Protein AF-A0A6Y5C424-F1 (afdb_monomer_lite)

Foldseek 3Di:
DDDPLLVVLVVLLVLLVVLLVVQDPPDDPVVNVVSVVSNVPRVVCNVVSLVVQCVVCVVPPVSNVVSVVSVVSVVSSVVSVVVVVVVVVVD

pLDDT: mean 90.33, std 9.26, range [45.81, 97.75]

Sequence (91 aa):
DMPQDLRDFFETADSCEGWIRDFDVRQEKLTYQFVEDSIKRDCSNIENKLLSMKNKYKNNKDYSARLTVYDDTIIIYDEYKKAQIKNESNE

Secondary structure (DSSP, 8-state):
---HHHHHHHHHHHHHHHHHHH--TTS-HHHHHHHHHHIIIIITTHHHHHHHHHHHHTT-HHHHHHHHHTHHHHHHHHHHHHHHHHHHT--

Organism: Salmonella dublin (NCBI:txid98360)

Radius of gyration: 14.83 Å; chains: 1; bounding box: 43×19×42 Å

Structure (mmCIF, N/CA/C/O backbone):
data_AF-A0A6Y5C424-F1
#
_entry.id   AF-A0A6Y5C424-F1
#
loop_
_atom_site.group_PDB
_atom_site.id
_atom_site.type_symbol
_atom_site.label_atom_id
_atom_site.label_alt_id
_atom_site.label_comp_id
_atom_site.label_asym_id
_atom_site.label_entity_id
_atom_site.label_seq_id
_atom_site.pdbx_PDB_i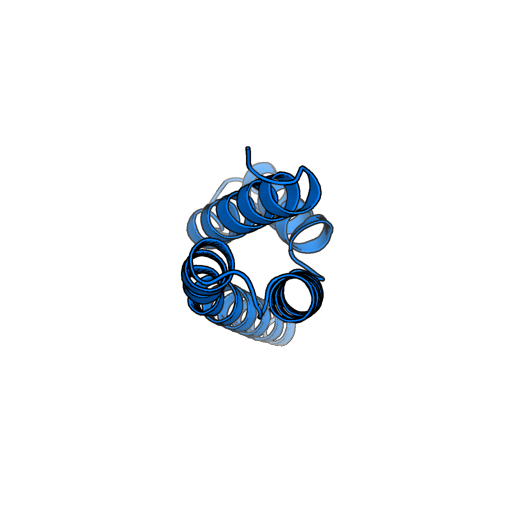ns_code
_atom_site.Cartn_x
_atom_site.Cartn_y
_atom_site.Cartn_z
_atom_site.occupancy
_atom_site.B_iso_or_equiv
_atom_site.auth_seq_id
_atom_site.auth_comp_id
_atom_site.auth_asym_id
_atom_site.auth_atom_id
_atom_site.pdbx_PDB_model_num
ATOM 1 N N . ASP A 1 1 ? -21.081 5.612 8.116 1.00 84.19 1 ASP A N 1
ATOM 2 C CA . ASP A 1 1 ? -20.219 6.035 6.993 1.00 84.19 1 ASP A CA 1
ATOM 3 C C . ASP A 1 1 ? -18.754 5.756 7.266 1.00 84.19 1 ASP A C 1
ATOM 5 O O . ASP A 1 1 ? -18.332 5.805 8.419 1.00 84.19 1 ASP A O 1
ATOM 9 N N . MET A 1 2 ? -17.998 5.434 6.213 1.00 92.81 2 MET A N 1
ATOM 10 C CA . MET A 1 2 ? -16.560 5.172 6.304 1.00 92.81 2 MET A CA 1
ATOM 11 C C . MET A 1 2 ? -15.782 6.485 6.515 1.00 92.81 2 MET A C 1
ATOM 13 O O . MET A 1 2 ? -16.062 7.453 5.797 1.00 92.81 2 MET A O 1
ATOM 17 N N . PRO A 1 3 ? -14.831 6.539 7.467 1.00 96.81 3 PRO A N 1
ATOM 18 C CA . PRO A 1 3 ? -13.935 7.681 7.648 1.00 96.81 3 PRO A CA 1
ATOM 19 C C . PRO A 1 3 ? -13.139 8.001 6.380 1.00 96.81 3 PRO A C 1
ATOM 21 O O . PRO A 1 3 ? -12.797 7.091 5.628 1.00 96.81 3 PRO A O 1
ATOM 24 N N . GLN A 1 4 ? -12.852 9.283 6.144 1.00 97.12 4 GLN A N 1
ATOM 25 C CA . GLN A 1 4 ? -12.189 9.720 4.912 1.00 97.12 4 GLN A CA 1
ATOM 26 C C . GLN A 1 4 ? -10.786 9.127 4.767 1.00 97.12 4 GLN A C 1
ATOM 28 O O . GLN A 1 4 ? -10.456 8.612 3.714 1.00 97.12 4 GLN A O 1
ATOM 33 N N . ASP A 1 5 ? -10.004 9.089 5.841 1.00 96.69 5 ASP A N 1
ATOM 34 C CA . ASP A 1 5 ? -8.655 8.520 5.827 1.00 96.69 5 ASP A CA 1
ATOM 35 C C . ASP A 1 5 ? -8.632 7.016 5.517 1.00 96.69 5 ASP A C 1
ATOM 37 O O . ASP A 1 5 ? -7.695 6.529 4.892 1.00 96.69 5 ASP A O 1
ATOM 41 N N . LEU A 1 6 ? -9.679 6.288 5.919 1.00 96.38 6 LEU A N 1
ATOM 42 C CA . LEU A 1 6 ? -9.879 4.889 5.538 1.00 96.38 6 LEU A CA 1
ATOM 43 C C . LEU A 1 6 ? -10.193 4.751 4.045 1.00 96.38 6 LEU A C 1
ATOM 45 O O . LEU A 1 6 ? -9.644 3.863 3.401 1.00 96.38 6 LEU A O 1
ATOM 49 N N . ARG A 1 7 ? -11.046 5.629 3.497 1.00 96.69 7 ARG A N 1
ATOM 50 C CA . ARG A 1 7 ? -11.342 5.651 2.053 1.00 96.69 7 ARG A CA 1
ATOM 51 C C . ARG A 1 7 ? -10.090 5.969 1.248 1.00 96.69 7 ARG A C 1
ATOM 53 O O . ARG A 1 7 ? -9.745 5.195 0.367 1.00 96.69 7 ARG A O 1
ATOM 60 N N . ASP A 1 8 ? -9.384 7.034 1.617 1.00 95.88 8 ASP A N 1
ATOM 61 C CA . ASP A 1 8 ? -8.156 7.470 0.949 1.00 95.88 8 ASP A CA 1
ATOM 62 C C . ASP A 1 8 ? -7.097 6.358 0.965 1.00 95.88 8 ASP A C 1
ATOM 64 O O . ASP A 1 8 ? -6.396 6.131 -0.024 1.00 95.88 8 ASP A O 1
ATOM 68 N N . PHE A 1 9 ? -6.983 5.637 2.090 1.00 96.19 9 PHE A N 1
ATOM 69 C CA . PHE A 1 9 ? -6.088 4.490 2.193 1.00 96.19 9 PHE A CA 1
ATOM 70 C C . PHE A 1 9 ? -6.491 3.364 1.234 1.00 96.19 9 PHE A C 1
ATOM 72 O O . PHE A 1 9 ? -5.626 2.883 0.507 1.00 96.19 9 PHE A O 1
ATOM 79 N N . PHE A 1 10 ? -7.766 2.966 1.206 1.00 95.69 10 PHE A N 1
ATOM 80 C CA . PHE A 1 10 ? -8.241 1.901 0.317 1.00 95.69 10 PHE A CA 1
ATOM 81 C C . PHE A 1 10 ? -8.059 2.258 -1.159 1.00 95.69 10 PHE A C 1
ATOM 83 O O . PHE A 1 10 ? -7.502 1.461 -1.904 1.00 95.69 10 PHE A O 1
ATOM 90 N N . GLU A 1 11 ? -8.406 3.480 -1.564 1.00 95.38 11 GLU A N 1
ATOM 91 C CA . GLU A 1 11 ? -8.208 3.948 -2.942 1.00 95.38 11 GLU A CA 1
ATOM 92 C C . GLU A 1 11 ? -6.727 3.933 -3.351 1.00 95.38 11 GLU A C 1
ATOM 94 O O . GLU A 1 11 ? -6.378 3.495 -4.452 1.00 95.38 11 GLU A O 1
ATOM 99 N N . THR A 1 12 ? -5.836 4.364 -2.451 1.00 94.69 12 THR A N 1
ATOM 100 C CA . THR A 1 12 ? -4.386 4.314 -2.694 1.00 94.69 12 THR A CA 1
ATOM 101 C C . THR A 1 12 ? -3.897 2.870 -2.805 1.00 94.69 12 THR A C 1
ATOM 103 O O . THR A 1 12 ? -3.115 2.551 -3.696 1.00 94.69 12 THR A O 1
ATOM 106 N N . ALA A 1 13 ? -4.333 1.995 -1.897 1.00 94.81 13 ALA A N 1
ATOM 107 C CA . ALA A 1 13 ? -3.875 0.615 -1.835 1.00 94.81 13 ALA A CA 1
ATOM 108 C C . ALA A 1 13 ? -4.345 -0.206 -3.049 1.00 94.81 13 ALA A C 1
ATOM 110 O O . ALA A 1 13 ? -3.534 -0.913 -3.647 1.00 94.81 13 ALA A O 1
ATOM 111 N N . ASP A 1 14 ? -5.600 -0.031 -3.472 1.00 94.81 14 ASP A N 1
ATOM 112 C CA . ASP A 1 14 ? -6.146 -0.639 -4.691 1.00 94.81 14 ASP A CA 1
ATOM 113 C C . ASP A 1 14 ? -5.384 -0.160 -5.939 1.00 94.81 14 ASP A C 1
ATOM 115 O O . ASP A 1 14 ? -5.023 -0.958 -6.806 1.00 94.81 14 ASP A O 1
ATOM 119 N N . SER A 1 15 ? -5.076 1.142 -6.013 1.00 94.19 15 SER A N 1
ATOM 120 C CA . SER A 1 15 ? -4.290 1.709 -7.120 1.00 94.19 15 SER A CA 1
ATOM 121 C C . SER A 1 15 ? -2.874 1.132 -7.163 1.00 94.19 15 SER A C 1
ATOM 123 O O . SER A 1 15 ? -2.380 0.791 -8.236 1.00 94.19 15 SER A O 1
ATOM 125 N N . CYS A 1 16 ? -2.236 0.966 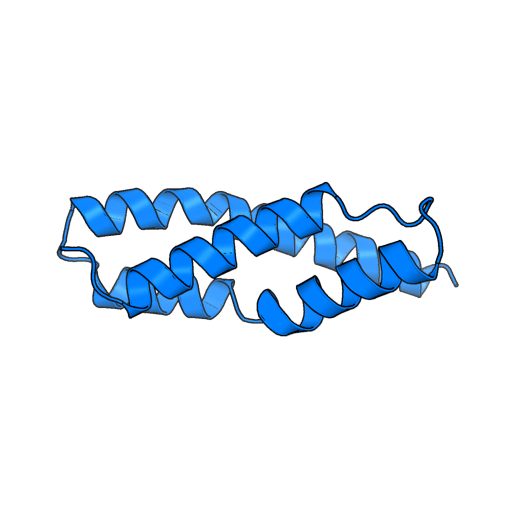-6.001 1.00 94.56 16 CYS A N 1
ATOM 126 C CA . CYS A 1 16 ? -0.922 0.341 -5.894 1.00 94.56 16 CYS A CA 1
ATOM 127 C C . CYS A 1 16 ? -0.919 -1.097 -6.406 1.00 94.56 16 CYS A C 1
ATOM 129 O O . CYS A 1 16 ? -0.032 -1.458 -7.177 1.00 94.56 16 CYS A O 1
ATOM 131 N N . GLU A 1 17 ? -1.906 -1.909 -6.020 1.00 92.31 17 GLU A N 1
ATOM 132 C CA . GLU A 1 17 ? -2.018 -3.274 -6.537 1.00 92.31 17 GLU A CA 1
ATOM 133 C C . GLU A 1 17 ? -2.188 -3.278 -8.063 1.00 92.31 17 GLU A C 1
ATOM 135 O O . GLU A 1 17 ? -1.487 -4.017 -8.755 1.00 92.31 17 GLU A O 1
ATOM 140 N N . GLY A 1 18 ? -3.064 -2.416 -8.591 1.00 92.00 18 GLY A N 1
ATOM 141 C CA . GLY A 1 18 ? -3.281 -2.273 -10.030 1.00 92.00 18 GLY A CA 1
ATOM 142 C C . GLY A 1 18 ? -1.999 -1.911 -10.780 1.00 92.00 18 GLY A C 1
ATOM 143 O O . GLY A 1 18 ? -1.593 -2.628 -11.691 1.00 92.00 18 GLY A O 1
ATOM 144 N N . TRP A 1 19 ? -1.300 -0.857 -10.351 1.00 93.88 19 TRP A N 1
ATOM 145 C CA . TRP A 1 19 ? -0.058 -0.430 -10.997 1.00 93.88 19 TRP A CA 1
ATOM 146 C C . TRP A 1 19 ? 1.043 -1.481 -10.929 1.00 93.88 19 TRP A C 1
ATOM 148 O O . TRP A 1 19 ? 1.732 -1.686 -11.922 1.00 93.88 19 TRP A O 1
ATOM 158 N N . ILE A 1 20 ? 1.215 -2.168 -9.795 1.00 91.44 20 ILE A N 1
ATOM 159 C CA . ILE A 1 20 ? 2.237 -3.218 -9.675 1.00 91.44 20 ILE A CA 1
ATOM 160 C C . ILE A 1 20 ? 1.918 -4.395 -10.604 1.00 91.44 20 ILE A C 1
ATOM 162 O O . ILE A 1 20 ? 2.831 -4.963 -11.200 1.00 91.44 20 ILE A O 1
ATOM 166 N N . ARG A 1 21 ? 0.639 -4.753 -10.760 1.00 88.44 21 ARG A N 1
ATOM 167 C CA . ARG A 1 21 ? 0.210 -5.817 -11.681 1.00 88.44 21 ARG A CA 1
ATOM 168 C C . ARG A 1 21 ? 0.368 -5.430 -13.149 1.00 88.44 21 ARG A C 1
ATOM 170 O O . ARG A 1 21 ? 0.711 -6.292 -13.956 1.00 88.44 21 ARG A O 1
ATOM 177 N N . ASP A 1 22 ? 0.133 -4.165 -13.475 1.00 87.44 22 ASP A N 1
ATOM 178 C CA . ASP A 1 22 ? 0.244 -3.636 -14.837 1.00 87.44 22 ASP A CA 1
ATOM 179 C C . ASP A 1 22 ? 1.683 -3.253 -15.217 1.00 87.44 22 ASP A C 1
ATOM 181 O O . ASP A 1 22 ? 1.968 -3.002 -16.393 1.00 87.44 22 ASP A O 1
ATOM 185 N N . PHE A 1 23 ? 2.597 -3.211 -14.243 1.00 88.38 23 PHE A N 1
ATOM 186 C CA . PHE A 1 23 ? 3.996 -2.880 -14.466 1.00 88.38 23 PHE A CA 1
ATOM 187 C C . PHE A 1 23 ? 4.683 -3.948 -15.327 1.00 88.38 23 PHE A C 1
ATOM 189 O O . PHE A 1 23 ? 4.986 -5.056 -14.881 1.00 88.38 23 PHE A O 1
ATOM 196 N N . ASP A 1 24 ? 4.983 -3.582 -16.571 1.00 87.06 24 ASP A N 1
ATOM 197 C CA . ASP A 1 24 ? 5.693 -4.428 -17.523 1.00 87.06 24 ASP A CA 1
ATOM 198 C C . ASP A 1 24 ? 6.721 -3.601 -18.302 1.00 87.06 24 ASP A C 1
ATOM 200 O O . ASP A 1 24 ? 6.378 -2.774 -19.146 1.00 87.06 24 ASP A O 1
ATOM 204 N N . VAL A 1 25 ? 8.004 -3.870 -18.054 1.00 84.50 25 VAL A N 1
ATOM 205 C CA . VAL A 1 25 ? 9.144 -3.205 -18.713 1.00 84.50 25 VAL A CA 1
ATOM 206 C C . VAL A 1 25 ? 9.197 -3.428 -20.230 1.00 84.50 25 VAL A C 1
ATOM 208 O O . VAL A 1 25 ? 9.958 -2.756 -20.921 1.00 84.50 25 VAL A O 1
ATOM 211 N N . ARG A 1 26 ? 8.410 -4.371 -20.767 1.00 87.88 26 ARG A N 1
ATOM 212 C CA . ARG A 1 26 ? 8.287 -4.617 -22.214 1.00 87.88 26 ARG A CA 1
ATOM 213 C C . ARG A 1 26 ? 7.309 -3.658 -22.896 1.00 87.88 26 ARG A C 1
ATOM 215 O O . ARG A 1 26 ? 7.243 -3.654 -24.125 1.00 87.88 26 ARG A O 1
ATOM 222 N N . GLN A 1 27 ? 6.530 -2.891 -22.131 1.00 88.19 27 GLN A N 1
ATOM 223 C CA . GLN A 1 27 ? 5.672 -1.837 -22.671 1.00 88.19 27 GLN A CA 1
ATOM 224 C C . GLN A 1 27 ? 6.502 -0.671 -23.226 1.00 88.19 27 GLN A C 1
ATOM 226 O O . GLN A 1 27 ? 7.721 -0.598 -23.056 1.00 88.19 27 GLN A O 1
ATOM 231 N N . GLU A 1 28 ? 5.832 0.265 -23.903 1.00 91.25 28 GLU A N 1
ATOM 232 C CA . GLU A 1 28 ? 6.471 1.495 -24.365 1.00 91.25 28 GLU A CA 1
ATOM 233 C C . GLU A 1 28 ? 7.146 2.224 -23.195 1.00 91.25 28 GLU A C 1
ATOM 235 O O . GLU A 1 28 ? 6.595 2.311 -22.095 1.00 91.25 28 GLU A O 1
ATOM 240 N N . LYS A 1 29 ? 8.343 2.775 -23.444 1.00 88.25 29 LYS A N 1
ATOM 241 C CA . LYS A 1 29 ? 9.185 3.378 -22.407 1.00 88.25 29 LYS A CA 1
ATOM 242 C C . LYS A 1 29 ? 8.444 4.394 -21.540 1.00 88.25 29 LYS A C 1
ATOM 244 O O . LYS A 1 29 ? 8.535 4.346 -20.320 1.00 88.25 29 LYS A O 1
ATOM 249 N N . LEU A 1 30 ? 7.690 5.289 -22.173 1.00 92.00 30 LEU A N 1
ATOM 250 C CA . LEU A 1 30 ? 6.919 6.310 -21.465 1.00 92.00 30 LEU A CA 1
ATOM 251 C C . LEU A 1 30 ? 5.824 5.698 -20.584 1.00 92.00 30 LEU A C 1
ATOM 253 O O . LEU A 1 30 ? 5.573 6.199 -19.491 1.00 92.00 30 LEU A O 1
ATOM 257 N N . THR A 1 31 ? 5.200 4.610 -21.035 1.00 88.75 31 THR A N 1
ATOM 258 C CA . THR A 1 31 ? 4.145 3.915 -20.296 1.00 88.75 31 THR A CA 1
ATOM 259 C C . THR A 1 31 ? 4.701 3.238 -19.052 1.00 88.75 31 THR A C 1
ATOM 261 O O . THR A 1 31 ? 4.195 3.501 -17.962 1.00 88.75 31 THR A O 1
ATOM 264 N N . TYR A 1 32 ? 5.764 2.431 -19.175 1.00 88.75 32 TYR A N 1
ATOM 265 C CA . TYR A 1 32 ? 6.307 1.761 -17.990 1.00 88.75 32 TYR A CA 1
ATOM 266 C C . TYR A 1 32 ? 6.902 2.777 -17.004 1.00 88.75 32 TYR A C 1
ATOM 268 O O . TYR A 1 32 ? 6.701 2.617 -15.805 1.00 88.75 32 TYR A O 1
ATOM 276 N N . GLN A 1 33 ? 7.560 3.846 -17.478 1.00 90.56 33 GLN A N 1
ATOM 277 C CA . GLN A 1 33 ? 8.106 4.898 -16.607 1.00 90.56 33 GLN A CA 1
ATOM 278 C C . GLN A 1 33 ? 7.005 5.635 -15.838 1.00 90.56 33 GLN A C 1
ATOM 280 O O . GLN A 1 33 ? 7.143 5.876 -14.643 1.00 90.56 33 GLN A O 1
ATOM 285 N N . PHE A 1 34 ? 5.882 5.946 -16.490 1.00 91.62 34 PHE A N 1
ATOM 286 C CA . PHE A 1 34 ? 4.743 6.577 -15.823 1.00 91.62 34 PHE A CA 1
ATOM 287 C C . PHE A 1 34 ? 4.169 5.701 -14.697 1.00 91.62 34 PHE A C 1
ATOM 289 O O . PHE A 1 34 ? 3.854 6.197 -13.608 1.00 91.62 34 PHE A O 1
ATOM 296 N N . VAL A 1 35 ? 4.037 4.396 -14.953 1.00 92.25 35 VAL A N 1
ATOM 297 C CA . VAL A 1 35 ? 3.571 3.429 -13.950 1.00 92.25 35 VAL A CA 1
ATOM 298 C C . VAL A 1 35 ? 4.596 3.306 -12.820 1.00 92.25 35 VAL A C 1
ATOM 300 O O . VAL A 1 35 ? 4.227 3.387 -11.650 1.00 92.25 35 VAL A O 1
ATOM 303 N N . GLU A 1 36 ? 5.884 3.198 -13.150 1.00 92.25 36 GLU A N 1
ATOM 304 C CA . GLU A 1 36 ? 6.983 3.122 -12.183 1.00 92.25 36 GLU A CA 1
ATOM 305 C C . GLU A 1 36 ? 7.009 4.328 -11.235 1.00 92.25 36 GLU A C 1
ATOM 307 O O . GLU A 1 36 ? 7.090 4.168 -10.014 1.00 92.25 36 GLU A O 1
ATOM 312 N N . ASP A 1 37 ? 6.893 5.538 -11.784 1.00 92.81 37 ASP A N 1
ATOM 313 C CA . ASP A 1 37 ? 6.876 6.783 -11.019 1.00 92.81 37 ASP A CA 1
ATOM 314 C C . ASP A 1 37 ? 5.646 6.871 -10.110 1.00 92.81 37 ASP A C 1
ATOM 316 O O . ASP A 1 37 ? 5.747 7.333 -8.970 1.00 92.81 37 ASP A O 1
ATOM 320 N N . SER A 1 38 ? 4.490 6.389 -10.579 1.00 93.56 38 SER A N 1
ATOM 321 C CA . SER A 1 38 ? 3.265 6.327 -9.772 1.00 93.56 38 SER A CA 1
ATOM 322 C C . SER A 1 38 ? 3.436 5.376 -8.586 1.00 93.56 38 SER A C 1
ATOM 324 O O . SER A 1 38 ? 3.152 5.757 -7.449 1.00 93.56 38 SER A O 1
ATOM 326 N N . ILE A 1 39 ? 4.023 4.194 -8.809 1.00 93.38 39 ILE A N 1
ATOM 327 C CA . ILE A 1 39 ? 4.339 3.243 -7.734 1.00 93.38 39 ILE A CA 1
ATOM 328 C C . ILE A 1 39 ? 5.315 3.868 -6.727 1.00 93.38 39 ILE A C 1
ATOM 330 O O . ILE A 1 39 ? 5.063 3.846 -5.520 1.00 93.38 39 ILE A O 1
ATOM 334 N N . LYS A 1 40 ? 6.421 4.461 -7.196 1.00 91.62 40 LYS A N 1
ATOM 335 C CA . LYS A 1 40 ? 7.439 5.074 -6.323 1.00 91.62 40 LYS A CA 1
ATOM 336 C C . LYS A 1 40 ? 6.862 6.215 -5.483 1.00 91.62 40 LYS A C 1
ATOM 338 O O . LYS A 1 40 ? 7.174 6.325 -4.296 1.00 91.62 40 LYS A O 1
ATOM 343 N N . ARG A 1 41 ? 6.014 7.060 -6.072 1.00 92.81 41 ARG A N 1
ATOM 344 C CA . ARG A 1 41 ? 5.415 8.207 -5.380 1.00 92.81 41 ARG A CA 1
ATOM 345 C C . ARG A 1 41 ? 4.379 7.771 -4.348 1.00 92.81 41 ARG A C 1
ATOM 347 O O . ARG A 1 41 ? 4.456 8.196 -3.196 1.00 92.81 41 ARG A O 1
ATOM 354 N N . ASP A 1 42 ? 3.439 6.920 -4.745 1.00 92.44 42 ASP A N 1
ATOM 355 C CA . ASP A 1 42 ? 2.202 6.725 -3.985 1.00 92.44 42 ASP A CA 1
ATOM 356 C C . ASP A 1 42 ? 2.239 5.465 -3.099 1.00 92.44 42 ASP A C 1
ATOM 358 O O . ASP A 1 42 ? 1.658 5.459 -2.007 1.00 92.44 42 ASP A O 1
ATOM 362 N N . CYS A 1 43 ? 2.999 4.438 -3.500 1.00 94.25 43 CYS A N 1
ATOM 363 C CA . CYS A 1 43 ? 3.072 3.146 -2.806 1.00 94.25 43 CYS A CA 1
ATOM 364 C C . CYS A 1 43 ? 4.257 3.033 -1.840 1.00 94.25 43 CYS A C 1
ATOM 366 O O . CYS A 1 43 ? 4.279 2.144 -0.992 1.00 94.25 43 CYS A O 1
ATOM 368 N N . SER A 1 44 ? 5.223 3.955 -1.894 1.00 91.75 44 SER A N 1
ATOM 369 C CA . SER A 1 44 ? 6.453 3.887 -1.087 1.00 91.75 44 SER A CA 1
ATOM 370 C C . SER A 1 44 ? 6.235 3.766 0.420 1.00 91.75 44 SER A C 1
ATOM 372 O O . SER A 1 44 ? 7.031 3.124 1.102 1.00 91.75 44 SER A O 1
ATOM 374 N N . ASN A 1 45 ? 5.150 4.344 0.937 1.00 91.69 45 ASN A N 1
ATOM 375 C CA . ASN A 1 45 ? 4.835 4.361 2.364 1.00 91.69 45 ASN A CA 1
ATOM 376 C C . ASN A 1 45 ? 3.607 3.506 2.732 1.00 91.69 45 ASN A C 1
ATOM 378 O O . ASN A 1 45 ? 3.008 3.711 3.792 1.00 91.69 45 ASN A O 1
ATOM 382 N N . ILE A 1 46 ? 3.184 2.595 1.849 1.00 94.25 46 ILE A N 1
ATOM 383 C CA . ILE A 1 46 ? 1.927 1.851 2.001 1.00 94.25 46 ILE A CA 1
ATOM 384 C C . ILE A 1 46 ? 1.920 0.946 3.243 1.00 94.25 46 ILE A C 1
ATOM 386 O O . ILE A 1 46 ? 0.923 0.912 3.961 1.00 94.25 46 ILE A O 1
ATOM 390 N N . GLU A 1 47 ? 3.056 0.332 3.583 1.00 94.44 47 GLU A N 1
ATOM 391 C CA . GLU A 1 47 ? 3.220 -0.505 4.781 1.00 94.44 47 GLU A CA 1
ATOM 392 C C . GLU A 1 47 ? 2.999 0.289 6.078 1.00 94.44 47 GLU A C 1
ATOM 394 O O . GLU A 1 47 ? 2.158 -0.065 6.907 1.00 94.44 47 GLU A O 1
ATOM 399 N N . ASN A 1 48 ? 3.684 1.426 6.238 1.00 95.06 48 ASN A N 1
ATOM 400 C CA . ASN A 1 48 ? 3.522 2.264 7.429 1.00 95.06 48 ASN A CA 1
ATOM 401 C C . ASN A 1 48 ? 2.105 2.846 7.528 1.00 95.06 48 ASN A C 1
ATOM 403 O O . ASN A 1 48 ? 1.553 2.948 8.628 1.00 95.06 48 ASN A O 1
ATOM 407 N N . LYS A 1 49 ? 1.498 3.222 6.391 1.00 95.62 49 LYS A N 1
ATOM 408 C CA . LYS A 1 49 ? 0.102 3.679 6.350 1.00 95.62 49 LYS A CA 1
ATOM 409 C C . LYS A 1 49 ? -0.845 2.567 6.809 1.00 95.62 49 LYS A C 1
ATOM 411 O O . LYS A 1 49 ? -1.690 2.833 7.662 1.00 95.62 49 LYS A O 1
ATOM 416 N N . LEU A 1 50 ? -0.664 1.334 6.330 1.00 96.88 50 LEU A N 1
ATOM 417 C CA . LEU A 1 50 ? -1.471 0.186 6.744 1.00 96.88 50 LEU A CA 1
ATOM 418 C C . LEU A 1 50 ? -1.342 -0.083 8.249 1.00 96.88 50 LEU A C 1
ATOM 420 O O . LEU A 1 50 ? -2.354 -0.215 8.938 1.00 96.88 50 LEU A O 1
ATOM 424 N N . LEU A 1 51 ? -0.117 -0.100 8.783 1.00 96.81 51 LEU A N 1
ATOM 425 C CA . LEU A 1 51 ? 0.132 -0.275 10.219 1.00 96.81 51 LEU A CA 1
ATOM 426 C C . LEU A 1 51 ? -0.548 0.817 11.056 1.00 96.81 51 LEU A C 1
ATOM 428 O O . LEU A 1 51 ? -1.181 0.526 12.075 1.00 96.81 51 LEU A O 1
ATOM 432 N N . SER A 1 52 ? -0.464 2.073 10.612 1.00 97.25 52 SER A N 1
ATOM 433 C CA . SER A 1 52 ? -1.138 3.205 11.255 1.00 97.25 52 SER A CA 1
ATOM 434 C C . SER A 1 52 ? -2.662 3.036 11.254 1.00 97.25 52 SER A C 1
ATOM 436 O O . SER A 1 52 ? -3.297 3.157 12.306 1.00 97.25 52 SER A O 1
ATOM 438 N N . MET A 1 53 ? -3.251 2.666 10.110 1.00 97.56 53 MET A N 1
ATOM 439 C CA . MET A 1 53 ? -4.692 2.423 9.986 1.00 97.56 53 MET A CA 1
ATOM 440 C C . MET A 1 53 ? -5.155 1.258 10.863 1.00 97.56 53 MET A C 1
ATOM 442 O O . MET A 1 53 ? -6.134 1.396 11.600 1.00 97.56 53 MET A O 1
ATOM 446 N N . LYS A 1 54 ? -4.425 0.137 10.865 1.00 97.12 54 LYS A N 1
ATOM 447 C CA . LYS A 1 54 ? -4.716 -1.018 11.728 1.00 97.12 54 LYS A CA 1
ATOM 448 C C . LYS A 1 54 ? -4.697 -0.634 13.200 1.00 97.12 54 LYS A C 1
ATOM 450 O O . LYS A 1 54 ? -5.623 -0.973 13.931 1.00 97.12 54 LYS A O 1
ATOM 455 N N . ASN A 1 55 ? -3.702 0.137 13.633 1.00 97.75 55 ASN A N 1
ATOM 456 C CA . ASN A 1 55 ? -3.627 0.612 15.012 1.00 97.75 55 ASN A CA 1
ATOM 457 C C . ASN A 1 55 ? -4.777 1.560 15.374 1.00 97.75 55 ASN A C 1
ATOM 459 O O . ASN A 1 55 ? -5.361 1.424 16.453 1.00 97.75 55 ASN A O 1
ATOM 463 N N . LYS A 1 56 ? -5.127 2.489 14.476 1.00 97.75 56 LYS A N 1
ATOM 464 C CA . LYS A 1 56 ? -6.221 3.450 14.674 1.00 97.75 56 LYS A CA 1
ATOM 465 C C . LYS A 1 56 ? -7.587 2.764 14.757 1.00 97.75 56 LYS A C 1
ATOM 467 O O . LYS A 1 56 ? -8.401 3.126 15.605 1.00 97.75 56 LYS A O 1
ATOM 472 N N . TYR A 1 57 ? -7.828 1.755 13.920 1.00 97.25 57 TYR A N 1
ATOM 473 C CA . TYR A 1 57 ? -9.127 1.090 13.784 1.00 97.25 57 TYR A CA 1
ATOM 474 C C . TYR A 1 57 ? -9.213 -0.298 14.432 1.00 97.25 57 TYR A C 1
ATOM 476 O O . TYR A 1 57 ? -10.229 -0.969 14.270 1.00 97.25 57 TYR A O 1
ATOM 484 N N . LYS A 1 58 ? -8.226 -0.706 15.241 1.00 96.44 58 LYS A N 1
ATOM 485 C CA . LYS A 1 58 ? -8.150 -2.042 15.875 1.00 96.44 58 LYS A CA 1
ATOM 486 C C . LYS A 1 58 ? -9.399 -2.486 16.647 1.00 96.44 58 LYS A C 1
ATOM 488 O O . LYS A 1 58 ? -9.669 -3.675 16.755 1.00 96.44 58 LYS A O 1
ATOM 493 N N . ASN A 1 59 ? -10.164 -1.540 17.196 1.00 96.94 59 ASN A N 1
ATOM 494 C CA . ASN A 1 59 ? -11.374 -1.831 17.974 1.00 96.94 59 ASN A CA 1
ATOM 495 C C . ASN A 1 59 ? -12.652 -1.874 17.113 1.00 96.94 59 ASN A C 1
ATOM 497 O O . ASN A 1 59 ? -13.717 -2.230 17.615 1.00 96.94 59 ASN A O 1
ATOM 501 N N . ASN A 1 60 ? -12.571 -1.512 15.830 1.00 97.12 60 ASN A N 1
ATOM 502 C CA . ASN A 1 60 ? -13.667 -1.637 14.878 1.00 97.12 60 ASN A CA 1
ATOM 503 C C . ASN A 1 60 ? -13.481 -2.926 14.069 1.00 97.12 60 ASN A C 1
ATOM 505 O O . ASN A 1 60 ? -12.613 -3.003 13.204 1.00 97.12 60 ASN A O 1
ATOM 509 N N . LYS A 1 61 ? -14.314 -3.937 14.345 1.00 95.50 61 LYS A N 1
ATOM 510 C CA . LYS A 1 61 ? -14.196 -5.262 13.718 1.00 95.50 61 LYS A CA 1
ATOM 511 C C . LYS A 1 61 ? -14.332 -5.228 12.193 1.00 95.50 61 LYS A C 1
ATOM 513 O O . LYS A 1 61 ? -13.586 -5.936 11.528 1.00 95.50 61 LYS A O 1
ATOM 518 N N . ASP A 1 62 ? -15.243 -4.417 11.652 1.00 95.44 62 ASP A N 1
ATOM 519 C CA . ASP A 1 62 ? -15.453 -4.318 10.199 1.00 95.44 62 ASP A CA 1
ATOM 520 C C . ASP A 1 62 ? -14.225 -3.703 9.518 1.00 95.44 62 ASP A C 1
ATOM 522 O O . ASP A 1 62 ? -13.651 -4.290 8.606 1.00 95.44 62 ASP A O 1
ATOM 526 N N . TYR A 1 63 ? -13.745 -2.563 10.018 1.00 95.94 63 TYR A N 1
ATOM 527 C CA . TYR A 1 63 ? -12.583 -1.896 9.426 1.00 95.94 63 TYR A CA 1
ATOM 528 C C . TYR A 1 63 ? -11.291 -2.686 9.625 1.00 95.94 63 TYR A C 1
ATOM 530 O O . TYR A 1 63 ? -10.494 -2.782 8.697 1.00 95.94 63 TYR A O 1
ATOM 538 N N . SER A 1 64 ? -11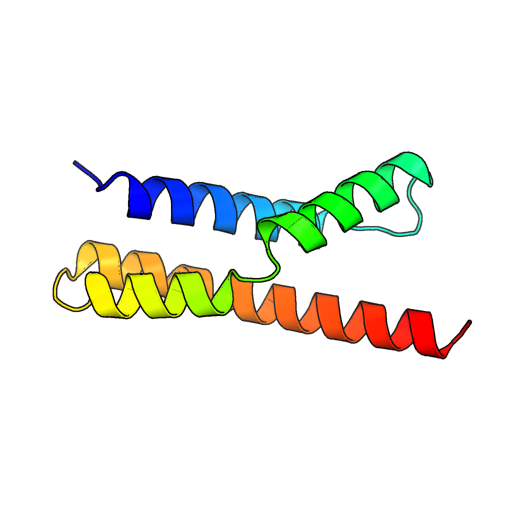.101 -3.309 10.791 1.00 95.00 64 SER A N 1
ATOM 539 C CA . SER A 1 64 ? -9.949 -4.178 11.032 1.00 95.00 64 SER A CA 1
ATOM 540 C C . SER A 1 64 ? -9.918 -5.362 10.063 1.00 95.00 64 SER A C 1
ATOM 542 O O . SER A 1 64 ? -8.842 -5.698 9.583 1.00 95.00 64 SER A O 1
ATOM 544 N N . ALA A 1 65 ? -11.068 -5.976 9.758 1.00 95.00 65 ALA A N 1
ATOM 545 C CA . ALA A 1 65 ? -11.149 -7.090 8.812 1.00 95.00 65 ALA A CA 1
ATOM 546 C C . ALA A 1 65 ? -10.923 -6.647 7.357 1.00 95.00 65 ALA A C 1
ATOM 548 O O . ALA A 1 65 ? -10.305 -7.362 6.575 1.00 95.00 65 ALA A O 1
ATOM 549 N N . ARG A 1 66 ? -11.375 -5.447 6.980 1.00 94.81 66 ARG A N 1
ATOM 550 C CA . ARG A 1 66 ? -11.073 -4.883 5.654 1.00 94.81 66 ARG A CA 1
ATOM 551 C C . ARG A 1 66 ? -9.587 -4.569 5.500 1.00 94.81 66 ARG A C 1
ATOM 553 O O . ARG A 1 66 ? -8.999 -4.876 4.474 1.00 94.81 66 ARG A O 1
ATOM 560 N N . LEU A 1 67 ? -8.960 -4.013 6.537 1.00 96.38 67 LEU A N 1
ATOM 561 C CA . LEU A 1 67 ? -7.535 -3.675 6.521 1.00 96.38 67 LEU A CA 1
ATOM 562 C C . LEU A 1 67 ? -6.623 -4.904 6.404 1.00 96.38 67 LEU A C 1
ATOM 564 O O . LEU A 1 67 ? -5.523 -4.770 5.883 1.00 96.38 67 LEU A O 1
ATOM 568 N N . THR A 1 68 ? -7.037 -6.092 6.856 1.00 93.94 68 THR A N 1
ATOM 569 C CA . THR A 1 68 ? -6.216 -7.309 6.689 1.00 93.94 68 THR A CA 1
ATOM 570 C C . THR A 1 68 ? -6.115 -7.782 5.243 1.00 93.94 68 THR A C 1
ATOM 572 O O . THR A 1 68 ? -5.159 -8.467 4.915 1.00 93.94 68 THR A O 1
ATOM 575 N N . VAL A 1 69 ? -7.045 -7.396 4.361 1.00 90.88 69 VAL A N 1
ATOM 576 C CA . VAL A 1 69 ? -6.953 -7.724 2.924 1.00 90.88 69 VAL A CA 1
ATOM 577 C C . VAL A 1 69 ? -5.695 -7.110 2.302 1.00 90.88 69 VAL A C 1
ATOM 579 O O . VAL A 1 69 ? -5.054 -7.720 1.458 1.00 90.88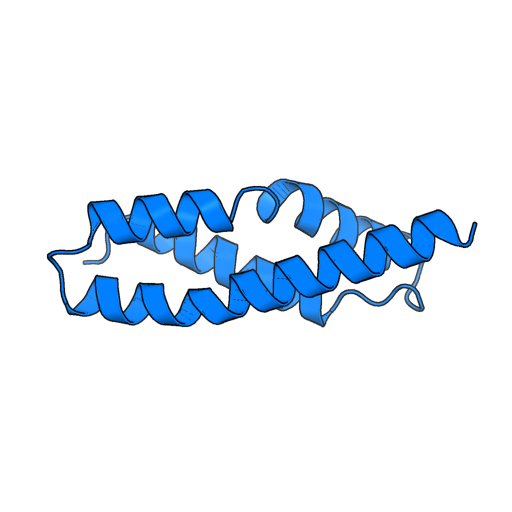 69 VAL A O 1
ATOM 582 N N . TYR A 1 70 ? -5.287 -5.937 2.784 1.00 93.56 70 TYR A N 1
ATOM 583 C CA . TYR A 1 70 ? -4.141 -5.207 2.249 1.00 93.56 70 TYR A CA 1
ATOM 584 C C . TYR A 1 70 ? -2.784 -5.704 2.759 1.00 93.56 70 TYR A C 1
ATOM 586 O O . TYR A 1 70 ? -1.760 -5.157 2.357 1.00 93.56 70 TYR A O 1
ATOM 594 N N . ASP A 1 71 ? -2.746 -6.741 3.606 1.00 92.44 71 ASP A N 1
ATOM 595 C CA . ASP A 1 71 ? -1.488 -7.431 3.921 1.00 92.44 71 ASP A CA 1
ATOM 596 C C . ASP A 1 71 ? -0.873 -8.059 2.662 1.00 92.44 71 ASP A C 1
ATOM 598 O O . ASP A 1 71 ? 0.339 -7.971 2.460 1.00 92.44 71 ASP A O 1
ATOM 602 N N . ASP A 1 72 ? -1.707 -8.596 1.767 1.00 89.38 72 ASP A N 1
ATOM 603 C CA . ASP A 1 72 ? -1.255 -9.166 0.494 1.00 89.38 72 ASP A CA 1
ATOM 604 C C . ASP A 1 72 ? -0.688 -8.083 -0.436 1.00 89.38 72 ASP A C 1
ATOM 606 O O . ASP A 1 72 ? 0.332 -8.292 -1.093 1.00 89.38 72 ASP A O 1
ATOM 610 N N . THR A 1 73 ? -1.274 -6.881 -0.434 1.00 87.25 73 THR A N 1
ATOM 611 C CA . THR A 1 73 ? -0.751 -5.730 -1.185 1.00 87.25 73 THR A CA 1
ATOM 612 C C . THR A 1 73 ? 0.662 -5.348 -0.729 1.00 87.25 73 THR A C 1
ATOM 614 O O . THR A 1 73 ? 1.495 -4.988 -1.563 1.00 87.25 73 THR A O 1
ATOM 617 N N . ILE A 1 74 ? 0.974 -5.464 0.571 1.00 91.19 74 ILE A N 1
ATOM 618 C CA . ILE 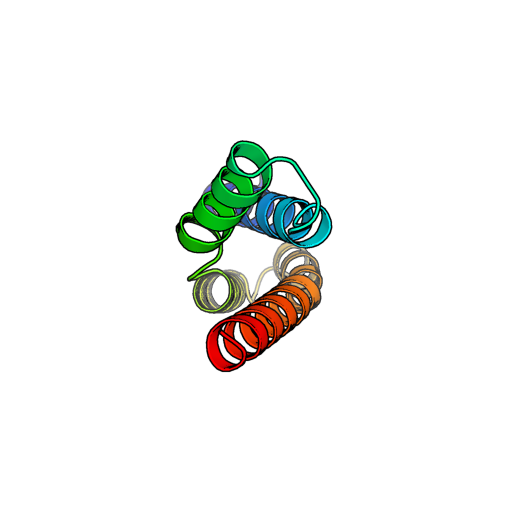A 1 74 ? 2.341 -5.243 1.077 1.00 91.19 74 ILE A CA 1
ATOM 619 C C . ILE A 1 74 ? 3.302 -6.297 0.524 1.00 91.19 74 ILE A C 1
ATOM 621 O O . ILE A 1 74 ? 4.386 -5.943 0.060 1.00 91.19 74 ILE A O 1
ATOM 625 N N . ILE A 1 75 ? 2.900 -7.571 0.519 1.00 91.19 75 ILE A N 1
ATOM 626 C CA . ILE A 1 75 ? 3.715 -8.669 -0.022 1.00 91.19 75 ILE A CA 1
ATOM 627 C C . ILE A 1 75 ? 4.014 -8.428 -1.507 1.00 91.19 75 ILE A C 1
ATOM 629 O O . ILE A 1 75 ? 5.175 -8.479 -1.916 1.00 91.19 75 ILE A O 1
ATOM 633 N N . ILE A 1 76 ? 2.991 -8.087 -2.295 1.00 88.50 76 ILE A N 1
ATOM 634 C CA . ILE A 1 76 ? 3.119 -7.778 -3.727 1.00 88.50 76 ILE A CA 1
ATOM 635 C C . ILE A 1 76 ? 4.087 -6.603 -3.952 1.00 88.50 76 ILE A C 1
ATO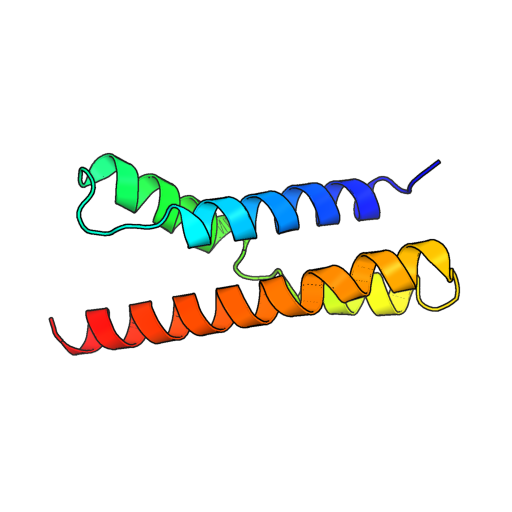M 637 O O . ILE A 1 76 ? 4.958 -6.659 -4.824 1.00 88.50 76 ILE A O 1
ATOM 641 N N . TYR A 1 77 ? 3.994 -5.550 -3.136 1.00 90.00 77 TYR A N 1
ATOM 642 C CA . TYR A 1 77 ? 4.904 -4.409 -3.223 1.00 90.00 77 TYR A CA 1
ATOM 643 C C . TYR A 1 77 ? 6.353 -4.760 -2.845 1.00 90.00 77 TYR A C 1
ATOM 645 O O . TYR A 1 77 ? 7.301 -4.301 -3.490 1.00 90.00 77 TYR A O 1
ATOM 653 N N . ASP A 1 78 ? 6.555 -5.600 -1.832 1.00 89.81 78 ASP A N 1
ATOM 654 C CA . ASP A 1 78 ? 7.882 -6.088 -1.456 1.00 89.81 78 ASP A CA 1
ATOM 655 C C . ASP A 1 78 ? 8.525 -6.948 -2.547 1.00 89.81 78 ASP A C 1
ATOM 657 O O . ASP A 1 78 ? 9.732 -6.844 -2.790 1.00 89.81 78 ASP A O 1
ATOM 661 N N . GLU A 1 79 ? 7.738 -7.781 -3.225 1.00 90.25 79 GLU A N 1
ATOM 662 C CA . GLU A 1 79 ? 8.193 -8.564 -4.374 1.00 90.25 79 GLU A CA 1
ATOM 663 C C . GLU A 1 79 ? 8.585 -7.670 -5.551 1.00 90.25 79 GLU A C 1
ATOM 665 O O . GLU A 1 79 ? 9.672 -7.847 -6.113 1.00 90.25 79 GLU A O 1
ATOM 670 N N . TYR A 1 80 ? 7.772 -6.655 -5.856 1.00 89.06 80 TYR A N 1
ATOM 671 C CA . TYR A 1 80 ? 8.100 -5.632 -6.847 1.00 89.06 80 TYR A CA 1
ATOM 672 C C . TYR A 1 80 ? 9.440 -4.949 -6.536 1.00 89.06 80 TYR A C 1
ATOM 674 O O . TYR A 1 80 ? 10.332 -4.932 -7.387 1.00 89.06 80 TYR A O 1
ATOM 682 N N . LYS A 1 81 ? 9.642 -4.456 -5.303 1.00 88.75 81 LYS A N 1
ATOM 683 C CA . LYS A 1 81 ? 10.909 -3.813 -4.896 1.00 88.75 81 LYS A CA 1
ATOM 684 C C . LYS A 1 81 ? 12.113 -4.735 -5.102 1.00 88.75 81 LYS A C 1
ATOM 686 O O . LYS A 1 81 ? 13.149 -4.301 -5.602 1.00 88.75 81 LYS A O 1
ATOM 691 N N . LYS A 1 82 ? 11.991 -6.018 -4.739 1.00 87.81 82 LYS A N 1
ATOM 692 C CA . LYS A 1 82 ? 13.064 -7.012 -4.930 1.00 87.81 82 LYS A CA 1
ATOM 693 C C . LYS A 1 82 ? 13.375 -7.245 -6.408 1.00 87.81 82 LYS A C 1
ATOM 695 O O . LYS A 1 82 ? 14.540 -7.447 -6.746 1.00 87.81 82 LYS A O 1
ATOM 700 N N . ALA A 1 83 ? 12.361 -7.247 -7.272 1.00 85.19 83 ALA A N 1
ATOM 701 C CA . ALA A 1 83 ? 12.548 -7.378 -8.713 1.00 85.19 83 ALA A CA 1
ATOM 702 C C . ALA A 1 83 ? 13.291 -6.166 -9.300 1.00 85.19 83 ALA A C 1
ATOM 704 O O . ALA A 1 83 ? 14.221 -6.362 -10.079 1.00 85.19 83 ALA A O 1
ATOM 705 N N . GLN A 1 84 ? 12.963 -4.944 -8.860 1.00 81.94 84 GLN A N 1
ATOM 706 C CA . GLN A 1 84 ? 13.664 -3.727 -9.296 1.00 81.94 84 GLN A CA 1
ATOM 707 C C . GLN A 1 84 ? 15.151 -3.749 -8.931 1.00 81.94 84 GLN A C 1
ATOM 709 O O . GLN A 1 84 ? 15.995 -3.582 -9.804 1.00 81.94 84 GLN A O 1
ATOM 714 N N . ILE A 1 85 ? 15.489 -4.082 -7.679 1.00 76.50 85 ILE A N 1
ATOM 715 C CA . ILE A 1 85 ? 16.892 -4.156 -7.221 1.00 76.50 85 ILE A CA 1
ATOM 716 C C . ILE A 1 85 ? 17.707 -5.163 -8.050 1.00 76.50 85 ILE A C 1
ATOM 718 O O . ILE A 1 85 ? 18.878 -4.934 -8.353 1.00 76.50 85 ILE A O 1
ATOM 722 N N . LYS A 1 86 ? 17.100 -6.297 -8.429 1.00 69.81 86 LYS A N 1
ATOM 723 C CA . LYS A 1 86 ? 17.758 -7.302 -9.277 1.00 69.81 86 LYS A CA 1
ATOM 724 C C . LYS A 1 86 ? 18.012 -6.799 -10.695 1.00 69.81 86 LYS A C 1
ATOM 726 O O . LYS A 1 86 ? 19.036 -7.157 -11.265 1.00 69.81 86 LYS A O 1
ATOM 731 N N . ASN A 1 87 ? 17.098 -6.010 -11.255 1.00 67.00 87 ASN A N 1
ATOM 732 C CA . ASN A 1 87 ? 17.268 -5.431 -12.585 1.00 67.00 87 ASN A CA 1
ATOM 733 C C . ASN A 1 87 ? 18.355 -4.348 -12.576 1.00 67.00 87 ASN A C 1
ATOM 735 O O . ASN A 1 87 ? 19.229 -4.386 -13.432 1.00 67.00 87 ASN A O 1
ATOM 739 N N . GLU A 1 88 ? 18.376 -3.480 -11.559 1.00 61.91 88 GLU A N 1
ATOM 740 C CA . GLU A 1 88 ? 19.416 -2.450 -11.378 1.00 61.91 88 GLU A CA 1
ATOM 741 C C . GLU A 1 88 ? 20.818 -3.041 -11.143 1.00 61.91 88 GLU A C 1
ATOM 743 O O . GLU A 1 88 ? 21.816 -2.419 -11.479 1.00 61.91 88 GLU A O 1
ATOM 748 N N . SER A 1 89 ? 20.916 -4.246 -10.567 1.00 59.88 89 SER A N 1
ATOM 749 C CA . SER A 1 89 ? 22.204 -4.926 -10.332 1.00 59.88 89 SER A CA 1
ATOM 750 C C . SER A 1 89 ? 22.766 -5.645 -11.569 1.00 59.88 89 SER A C 1
ATOM 752 O O . SER A 1 89 ? 23.893 -6.136 -11.518 1.00 59.88 89 SER A O 1
ATOM 754 N N . ASN A 1 90 ? 21.971 -5.773 -12.637 1.00 53.44 90 ASN A N 1
ATOM 755 C CA . ASN A 1 90 ? 22.333 -6.469 -13.877 1.00 53.44 90 ASN A CA 1
ATOM 756 C C . ASN A 1 90 ? 22.594 -5.510 -15.059 1.00 53.44 90 ASN A C 1
ATOM 758 O O . ASN A 1 90 ? 22.906 -5.994 -16.150 1.00 53.44 90 ASN A O 1
ATOM 762 N N . GLU A 1 91 ? 22.461 -4.195 -14.853 1.00 45.81 91 GLU A N 1
ATOM 763 C CA . GLU A 1 91 ? 22.920 -3.130 -15.765 1.00 45.81 91 GLU A CA 1
ATOM 764 C C . GLU A 1 91 ? 24.329 -2.643 -15.392 1.00 45.81 91 GLU A C 1
ATOM 766 O O . GLU A 1 91 ? 25.099 -2.333 -16.332 1.00 45.81 91 GLU A O 1
#